Protein AF-A0A7V3A162-F1 (afdb_monomer_lite)

Sequence (182 aa):
MKNHFTKRSLYQTSRFSMLLIGILLVGLLQSFTACDLLGIKSDDSLYGTWKAVGTQWVDGYKITFNSETGKAYIEYLGDYSGSSTDMNFKGEIQDNSSKLTKNEGYIIFKVIQKGNSPYLELEVGNYSAVHWKDFTGDTVKMATAYKVGGNKNNGMPTAAEAAQEYTVANGYYTYYGDYQRQ

Secondary structure (DSSP, 8-state):
--------------SSSSSSSSSSSSSSS-----TTSS---TTSSS-EEEEESS-SS--EEEEEEETTTTEEEEEEE--TT--TT-EEEEEEESS-SSSTTSSSEEEEEEEEEE---TT--PPTT-EEEEEEE---SSEEEEEE---TT-TTTT-BSSHHHHHHHSSTTTT--S--EEEEE-

Structure (mmCIF, N/CA/C/O backbone):
data_AF-A0A7V3A162-F1
#
_entry.id   AF-A0A7V3A162-F1
#
loop_
_atom_site.group_PDB
_atom_site.id
_atom_site.type_symbol
_atom_site.label_atom_id
_atom_site.label_alt_id
_atom_site.label_comp_id
_atom_site.label_asym_id
_atom_site.label_entity_id
_atom_site.label_seq_id
_atom_site.pdbx_PDB_ins_code
_atom_site.Cartn_x
_atom_site.Cartn_y
_atom_site.Cartn_z
_atom_site.occupancy
_atom_site.B_iso_or_equiv
_atom_site.auth_seq_id
_atom_site.auth_comp_id
_atom_site.auth_asym_id
_atom_site.auth_atom_id
_atom_site.pdbx_PDB_model_num
ATOM 1 N N . MET A 1 1 ? -45.050 -91.811 54.828 1.00 40.31 1 MET A N 1
ATOM 2 C CA . MET A 1 1 ? -43.746 -91.751 55.526 1.00 40.31 1 MET A CA 1
ATOM 3 C C . MET A 1 1 ? -42.735 -91.051 54.627 1.00 40.31 1 MET A C 1
ATOM 5 O O . MET A 1 1 ? -42.630 -91.435 53.474 1.00 40.31 1 MET A O 1
ATOM 9 N N . LYS A 1 2 ? -42.016 -90.077 55.204 1.00 42.16 2 LYS A N 1
ATOM 10 C CA . LYS A 1 2 ? -40.844 -89.319 54.710 1.00 42.16 2 LYS A CA 1
ATOM 11 C C . LYS A 1 2 ? -41.041 -88.295 53.573 1.00 42.16 2 LYS A C 1
ATOM 13 O O . LYS A 1 2 ? -41.243 -88.621 52.413 1.00 42.16 2 LYS A O 1
ATOM 18 N N . ASN A 1 3 ? -40.905 -87.037 54.000 1.00 42.19 3 ASN A N 1
ATOM 19 C CA . ASN A 1 3 ? -40.772 -85.790 53.248 1.00 42.19 3 ASN A CA 1
ATOM 20 C C . ASN A 1 3 ? -39.502 -85.757 52.381 1.00 42.19 3 ASN A C 1
ATOM 22 O O . ASN A 1 3 ? -38.480 -86.280 52.817 1.00 42.19 3 ASN A O 1
ATOM 26 N N . HIS A 1 4 ? -39.512 -84.982 51.289 1.00 41.66 4 HIS A N 1
ATOM 27 C CA . HIS A 1 4 ? -38.569 -83.863 51.144 1.00 41.66 4 HIS A CA 1
ATOM 28 C C . HIS A 1 4 ? -38.968 -82.876 50.029 1.00 41.66 4 HIS A C 1
ATOM 30 O O . HIS A 1 4 ? -39.340 -83.255 48.924 1.00 41.66 4 HIS A O 1
ATOM 36 N N . PHE A 1 5 ? -38.871 -81.593 50.389 1.00 44.91 5 PHE A N 1
ATOM 37 C CA . PHE A 1 5 ? -38.875 -80.368 49.576 1.00 44.91 5 PHE A CA 1
ATOM 38 C C . PHE A 1 5 ? -38.005 -80.496 48.298 1.00 44.91 5 PHE A C 1
ATOM 40 O O . PHE A 1 5 ? -37.038 -81.248 48.294 1.00 44.91 5 PHE A O 1
ATOM 47 N N . THR A 1 6 ? -38.190 -79.727 47.212 1.00 44.66 6 THR A N 1
ATOM 48 C CA . THR A 1 6 ? -37.844 -78.288 47.154 1.00 44.66 6 THR A CA 1
ATOM 49 C C . THR A 1 6 ? -38.324 -77.634 45.837 1.00 44.66 6 THR A C 1
ATOM 51 O O . THR A 1 6 ? -38.115 -78.171 44.755 1.00 44.66 6 THR A O 1
ATOM 54 N N . LYS A 1 7 ? -38.929 -76.438 45.945 1.00 48.09 7 LYS A N 1
ATOM 55 C CA . LYS A 1 7 ? -39.170 -75.443 44.873 1.00 48.09 7 LYS A CA 1
ATOM 56 C C . LYS A 1 7 ? -37.857 -74.824 44.368 1.00 48.09 7 LYS A C 1
ATOM 58 O O . LYS A 1 7 ? -37.016 -74.540 45.213 1.00 48.09 7 LYS A O 1
ATOM 63 N N . ARG A 1 8 ? -37.790 -74.442 43.079 1.00 41.00 8 ARG A N 1
ATOM 64 C CA . ARG A 1 8 ? -37.047 -73.308 42.435 1.00 41.00 8 ARG A CA 1
ATOM 65 C C . ARG A 1 8 ? -36.664 -73.740 41.004 1.00 41.00 8 ARG A C 1
ATOM 67 O O . ARG A 1 8 ? -36.361 -74.901 40.806 1.00 41.00 8 ARG A O 1
ATOM 74 N N . SER A 1 9 ? -36.644 -72.927 39.951 1.00 47.47 9 SER A N 1
ATOM 75 C CA . SER A 1 9 ? -36.683 -71.472 39.807 1.00 47.47 9 SER A CA 1
ATOM 76 C C . SER A 1 9 ? -36.995 -71.150 38.335 1.00 47.47 9 SER A C 1
ATOM 78 O O . SER A 1 9 ? -36.192 -71.454 37.458 1.00 47.47 9 SER A O 1
ATOM 80 N N . LEU A 1 10 ? -38.133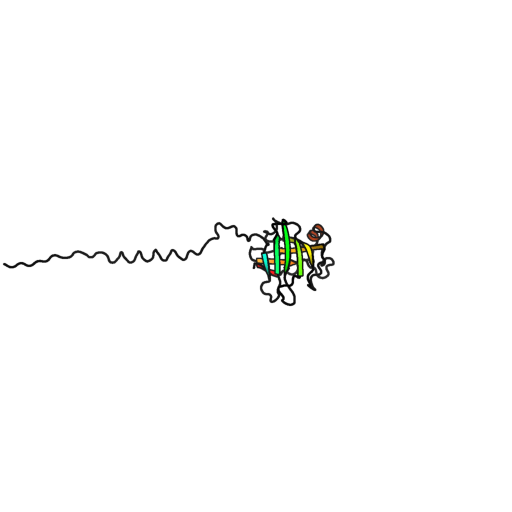 -70.504 38.075 1.00 47.44 10 LEU A N 1
ATOM 81 C CA . LEU A 1 10 ? -38.318 -69.606 36.929 1.00 47.44 10 LEU A CA 1
ATOM 82 C C . LEU A 1 10 ? -37.346 -68.444 37.121 1.00 47.44 10 LEU A C 1
ATOM 84 O O . LEU A 1 10 ? -37.522 -67.761 38.112 1.00 47.44 10 LEU A O 1
ATOM 88 N N . TYR A 1 11 ? -36.363 -68.239 36.243 1.00 45.50 11 TYR A N 1
ATOM 89 C CA . TYR A 1 11 ? -35.754 -66.929 35.937 1.00 45.50 11 TYR A CA 1
ATOM 90 C C . TYR A 1 11 ? -34.809 -67.098 34.740 1.00 45.50 11 TYR A C 1
ATOM 92 O O . TYR A 1 11 ? -33.590 -67.162 34.874 1.00 45.50 11 TYR A O 1
ATOM 100 N N . GLN A 1 12 ? -35.382 -67.169 33.539 1.00 47.28 12 GLN A N 1
ATOM 101 C CA . GLN A 1 12 ? -34.660 -66.846 32.312 1.00 47.28 12 GLN A CA 1
ATOM 102 C C . GLN A 1 12 ? -34.916 -65.364 32.031 1.00 47.28 12 GLN A C 1
ATOM 104 O O . GLN A 1 12 ? -35.695 -64.989 31.164 1.00 47.28 12 GLN A O 1
ATOM 109 N N . THR A 1 13 ? -34.325 -64.506 32.858 1.00 43.25 13 THR A N 1
ATOM 110 C CA . THR A 1 13 ? -34.402 -63.055 32.693 1.00 43.25 13 THR A CA 1
ATOM 111 C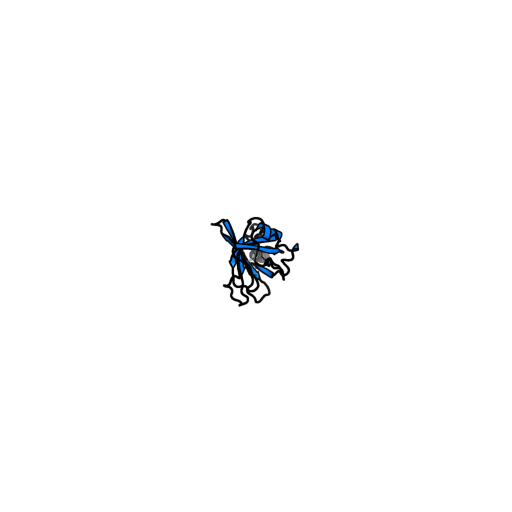 C . THR A 1 13 ? -33.010 -62.479 32.559 1.00 43.25 13 THR A C 1
ATOM 113 O O . THR A 1 13 ? -32.126 -62.756 33.366 1.00 43.25 13 THR A O 1
ATOM 116 N N . SER A 1 14 ? -32.897 -61.558 31.606 1.00 53.44 14 SER A N 1
ATOM 117 C CA . SER A 1 14 ? -32.024 -60.395 31.719 1.00 53.44 14 SER A CA 1
ATOM 118 C C . SER A 1 14 ? -30.521 -60.661 31.594 1.00 53.44 14 SER A C 1
ATOM 120 O O . SER A 1 14 ? -29.747 -60.428 32.520 1.00 53.44 14 SER A O 1
ATOM 122 N N . ARG A 1 15 ? -30.075 -61.033 30.389 1.00 48.81 15 ARG A N 1
ATOM 123 C CA . ARG A 1 15 ? -28.695 -60.748 29.942 1.00 48.81 15 ARG A CA 1
ATOM 124 C C . ARG A 1 15 ? -28.614 -60.060 28.578 1.00 48.81 15 ARG A C 1
ATOM 126 O O . ARG A 1 15 ? -27.577 -60.100 27.936 1.00 48.81 15 ARG A O 1
ATOM 133 N N . PHE A 1 16 ? -29.690 -59.395 28.158 1.00 47.81 16 PHE A N 1
ATOM 134 C CA . PHE A 1 16 ? -29.715 -58.620 26.909 1.00 47.81 16 PHE A CA 1
ATOM 135 C C . PHE A 1 16 ? -30.037 -57.130 27.101 1.00 47.81 16 PHE A C 1
ATOM 137 O O . PHE A 1 16 ? -30.258 -56.419 26.129 1.00 47.81 16 PHE A O 1
ATOM 144 N N . SER A 1 17 ? -30.016 -56.632 28.343 1.00 51.66 17 SER A N 1
ATOM 145 C CA . SER A 1 17 ? -30.361 -55.232 28.657 1.00 51.66 17 SER A CA 1
ATOM 146 C C . SER A 1 17 ? -29.264 -54.455 29.395 1.00 51.66 17 SER A C 1
ATOM 148 O O . SER A 1 17 ? -29.531 -53.380 29.913 1.00 51.66 17 SER A O 1
ATOM 150 N N . MET A 1 18 ? -28.022 -54.954 29.428 1.00 49.12 18 MET A N 1
ATOM 151 C CA . MET A 1 18 ? -26.868 -54.216 29.982 1.00 49.12 18 MET A CA 1
ATOM 152 C C . MET A 1 18 ? -25.709 -54.050 28.986 1.00 49.12 18 MET A C 1
ATOM 154 O O . MET A 1 18 ? -24.581 -53.797 29.390 1.00 49.12 18 MET A O 1
ATOM 158 N N . LEU A 1 19 ? -25.967 -54.167 27.680 1.00 47.88 19 LEU A N 1
ATOM 159 C CA . LEU A 1 19 ? -24.974 -53.837 26.646 1.00 47.88 19 LEU A CA 1
ATOM 160 C C . LEU A 1 19 ? -25.433 -52.716 25.698 1.00 47.88 19 LEU A C 1
ATOM 162 O O . LEU A 1 19 ? -24.808 -52.489 24.670 1.00 47.88 19 LEU A O 1
ATOM 166 N N . LEU A 1 20 ? -26.515 -52.008 26.046 1.00 48.78 20 LEU A N 1
ATOM 167 C CA . LEU A 1 20 ? -27.097 -50.944 25.216 1.00 48.78 20 LEU A CA 1
ATOM 168 C C . LEU A 1 20 ? -27.160 -49.568 25.904 1.00 48.78 20 LEU A C 1
ATOM 170 O O . LEU A 1 20 ? -27.861 -48.681 25.436 1.00 48.78 20 LEU A O 1
ATOM 174 N N . ILE A 1 21 ? -26.434 -49.379 27.013 1.00 52.19 21 ILE A N 1
ATOM 175 C CA . ILE A 1 21 ? -26.300 -48.076 27.704 1.00 52.19 21 ILE A CA 1
ATOM 176 C C . ILE A 1 21 ? -24.834 -47.577 27.703 1.00 52.19 21 ILE A C 1
ATOM 178 O O . ILE A 1 21 ? -24.564 -46.434 28.044 1.00 52.19 21 ILE A O 1
ATOM 182 N N . GLY A 1 22 ? -23.873 -48.383 27.231 1.00 47.81 22 GLY A N 1
ATOM 183 C CA . GLY A 1 22 ? -22.453 -47.997 27.161 1.00 47.81 22 GLY A CA 1
ATOM 184 C C . GLY A 1 22 ? -22.013 -47.283 25.875 1.00 47.81 22 GLY A C 1
ATOM 185 O O . GLY A 1 22 ? -20.934 -46.705 25.852 1.00 47.81 22 GLY A O 1
ATOM 186 N N . ILE A 1 23 ? -22.820 -47.301 24.807 1.00 51.84 23 ILE A N 1
ATOM 187 C CA . ILE A 1 23 ? -22.445 -46.736 23.488 1.00 51.84 23 ILE A CA 1
ATOM 188 C C . ILE A 1 23 ? -23.100 -45.361 23.235 1.00 51.84 23 ILE A C 1
ATOM 190 O O . ILE A 1 23 ? -22.778 -44.679 22.271 1.00 51.84 23 ILE A O 1
ATOM 194 N N . LEU A 1 24 ? -23.952 -44.879 24.144 1.00 47.53 24 LEU A N 1
ATOM 195 C CA . LEU A 1 24 ? -24.570 -43.547 24.043 1.00 47.53 24 LEU A CA 1
ATOM 196 C C . LEU A 1 24 ? -23.759 -42.423 24.715 1.00 47.53 24 LEU A C 1
ATOM 198 O O . LEU A 1 24 ? -24.130 -41.261 24.597 1.00 47.53 24 LEU A O 1
ATOM 202 N N . LEU A 1 25 ? -22.630 -42.737 25.365 1.00 50.19 25 LEU A N 1
ATOM 203 C CA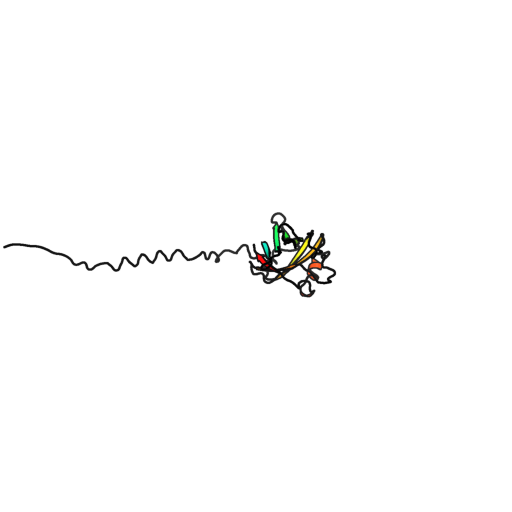 . LEU A 1 25 ? -21.791 -41.759 26.081 1.00 50.19 25 LEU A CA 1
ATOM 204 C C . LEU A 1 25 ? -20.391 -41.538 25.482 1.00 50.19 25 LEU A C 1
ATOM 206 O O . LEU A 1 25 ? -19.598 -40.795 26.048 1.00 50.19 25 LEU A O 1
ATOM 210 N N . VAL A 1 26 ? -20.101 -42.119 24.312 1.00 50.81 26 VAL A N 1
ATOM 211 C CA . VAL A 1 26 ? -18.851 -41.880 23.550 1.00 50.81 26 VAL A CA 1
ATOM 212 C C . VAL A 1 26 ? -19.137 -41.212 22.191 1.00 50.81 26 VAL A C 1
ATOM 214 O O . VAL A 1 26 ? -18.254 -41.054 21.360 1.00 50.81 26 VAL A O 1
ATOM 217 N N . GLY A 1 27 ? -20.376 -40.763 21.960 1.00 47.62 27 GLY A N 1
ATOM 218 C CA . GLY A 1 27 ? -20.748 -39.930 20.805 1.00 47.62 27 GLY A CA 1
ATOM 219 C C . GLY A 1 27 ? -20.753 -38.422 21.089 1.00 47.62 27 GLY A C 1
ATOM 220 O O . GLY A 1 27 ? -20.996 -37.633 20.185 1.00 47.62 27 GLY A O 1
ATOM 221 N N . LEU A 1 28 ? -20.495 -38.012 22.335 1.00 50.97 28 LEU A N 1
ATOM 222 C CA . LEU A 1 28 ? -20.636 -36.626 22.809 1.00 50.97 28 LEU A CA 1
ATOM 223 C C . LEU A 1 28 ? -19.320 -35.829 22.849 1.00 50.97 28 LEU A C 1
ATOM 225 O O . LEU A 1 28 ? -19.296 -34.729 23.389 1.00 50.97 28 LEU A O 1
ATOM 229 N N . LEU A 1 29 ? -18.225 -36.357 22.288 1.00 48.34 29 LEU A N 1
ATOM 230 C CA . LEU A 1 29 ? -16.897 -35.738 22.415 1.00 48.34 29 LEU A CA 1
ATOM 231 C C . LEU A 1 29 ? -16.123 -35.544 21.104 1.00 48.34 29 LEU A C 1
ATOM 233 O O . LEU A 1 29 ? -14.913 -35.352 21.155 1.00 48.34 29 LEU A O 1
ATOM 237 N N . GLN A 1 30 ? -16.787 -35.564 19.941 1.00 53.41 30 GLN A N 1
ATOM 238 C CA . GLN A 1 30 ? -16.150 -35.190 18.663 1.00 53.41 30 GLN A CA 1
ATOM 239 C C . GLN A 1 30 ? -17.027 -34.358 17.714 1.00 53.41 30 GLN A C 1
ATOM 241 O O . GLN A 1 30 ? -16.775 -34.313 16.513 1.00 53.41 30 GLN A O 1
ATOM 246 N N . SER A 1 31 ? -17.997 -33.602 18.226 1.00 47.84 31 SER A N 1
ATOM 247 C CA . SER A 1 31 ? -18.385 -32.370 17.532 1.00 47.84 31 SER A CA 1
ATOM 248 C C . SER A 1 31 ? -17.374 -31.301 17.922 1.00 47.84 31 SER A C 1
ATOM 250 O O . SER A 1 31 ? -17.555 -30.568 18.895 1.00 47.84 31 SER A O 1
ATOM 252 N N . PHE A 1 32 ? -16.263 -31.291 17.184 1.00 50.03 32 PHE A N 1
ATOM 253 C CA . PHE A 1 32 ? -15.359 -30.157 17.106 1.00 50.03 32 PHE A CA 1
ATOM 254 C C . PHE A 1 32 ? -16.185 -28.880 16.990 1.00 50.03 32 PHE A C 1
ATOM 256 O O . PHE A 1 32 ? -17.192 -28.827 16.285 1.00 50.03 32 PHE A O 1
ATOM 263 N N . THR A 1 33 ? -15.757 -27.882 17.744 1.00 51.28 33 THR A N 1
ATOM 264 C CA . THR A 1 33 ? -16.239 -26.511 17.765 1.00 51.28 33 THR A CA 1
ATOM 265 C C . THR A 1 33 ? -16.474 -25.969 16.354 1.00 51.28 33 THR A C 1
ATOM 267 O O . THR A 1 33 ? -15.606 -25.320 15.782 1.00 51.28 33 THR A O 1
ATOM 270 N N . ALA A 1 34 ? -17.681 -26.147 15.821 1.00 43.91 34 ALA A N 1
ATOM 271 C CA . ALA A 1 34 ? -18.249 -25.237 14.837 1.00 43.91 34 ALA A CA 1
ATOM 272 C C . ALA A 1 34 ? -18.679 -23.957 15.575 1.00 43.91 34 ALA A C 1
ATOM 274 O O . ALA A 1 34 ? -19.844 -23.573 15.594 1.00 43.91 34 ALA A O 1
ATOM 275 N N . CYS A 1 35 ? -17.710 -23.295 16.210 1.00 39.66 35 CYS A N 1
ATOM 276 C CA . CYS A 1 35 ? -17.800 -21.890 16.591 1.00 39.66 35 CYS A CA 1
ATOM 277 C C . CYS A 1 35 ? -17.517 -21.028 15.349 1.00 39.66 35 CYS A C 1
ATOM 279 O O . CYS A 1 35 ? -16.737 -20.095 15.412 1.00 39.66 35 CYS A O 1
ATOM 281 N N . ASP A 1 36 ? -18.147 -21.357 14.222 1.00 44.38 36 ASP A N 1
ATOM 282 C CA . ASP A 1 36 ? -18.134 -20.540 13.001 1.00 44.38 36 ASP A CA 1
ATOM 283 C C . ASP A 1 36 ? -19.539 -20.020 12.665 1.00 44.38 36 ASP A C 1
ATOM 285 O O . ASP A 1 36 ? -19.751 -19.406 11.626 1.00 44.38 36 ASP A O 1
ATOM 289 N N . LEU A 1 37 ? -20.530 -20.246 13.539 1.00 46.91 37 LEU A N 1
ATOM 290 C CA . LEU A 1 37 ? -21.927 -19.969 13.197 1.00 46.91 37 LEU A CA 1
ATOM 291 C C . LEU A 1 37 ? -22.488 -18.645 13.738 1.00 46.91 37 LEU A C 1
ATOM 293 O O . LEU A 1 37 ? -23.582 -18.274 13.335 1.00 46.91 37 LEU A O 1
ATOM 297 N N . LEU A 1 38 ? -21.779 -17.898 14.597 1.00 44.50 38 LEU A N 1
ATOM 298 C CA . LEU A 1 38 ? -22.239 -16.572 15.070 1.00 44.50 38 LEU A CA 1
ATOM 299 C C . LEU A 1 38 ? -21.117 -15.545 15.326 1.00 44.50 38 LEU A C 1
ATOM 301 O O . LEU A 1 38 ? -21.371 -14.486 15.898 1.00 44.50 38 LEU A O 1
ATOM 305 N N . GLY A 1 39 ? -19.882 -15.821 14.910 1.00 36.16 39 GLY A N 1
ATOM 306 C CA . GLY A 1 39 ? -18.777 -14.875 15.038 1.00 36.16 39 GLY A CA 1
ATOM 307 C C . GLY A 1 39 ? -18.514 -14.208 13.702 1.00 36.16 39 GLY A C 1
ATOM 308 O O . GLY A 1 39 ? -17.967 -14.842 12.810 1.00 36.16 39 GLY A O 1
ATOM 309 N N . ILE A 1 40 ? -18.856 -12.929 13.557 1.00 39.97 40 ILE A N 1
ATOM 310 C CA . ILE A 1 40 ? -18.136 -12.078 12.608 1.00 39.97 40 ILE A CA 1
ATOM 311 C C . ILE A 1 40 ? -16.669 -12.192 13.038 1.00 39.97 40 ILE A C 1
ATOM 313 O O . ILE A 1 40 ? -16.307 -11.670 14.096 1.00 39.97 40 ILE A O 1
ATOM 317 N N . LYS A 1 41 ? -15.852 -12.960 12.301 1.00 44.12 41 LYS A N 1
ATOM 318 C CA . LYS A 1 41 ? -14.398 -12.923 12.469 1.00 44.12 41 LYS A CA 1
ATOM 319 C C . LYS A 1 41 ? -14.014 -11.448 12.443 1.00 44.12 41 LYS A C 1
ATOM 321 O O . LYS A 1 41 ? -14.473 -10.704 11.579 1.00 44.12 41 LYS A O 1
ATOM 326 N N . SER A 1 42 ? -13.136 -11.008 13.328 1.00 47.12 42 SER A N 1
ATOM 327 C CA . SER A 1 42 ? -12.535 -9.676 13.227 1.00 47.12 42 SER A CA 1
ATOM 328 C C . SER A 1 42 ? -11.607 -9.517 11.993 1.00 47.12 42 SER A C 1
ATOM 330 O O . SER A 1 42 ? -10.747 -8.642 12.005 1.00 47.12 42 SER A O 1
ATOM 332 N N . ASP A 1 43 ? -11.786 -10.324 10.930 1.00 56.56 43 ASP A N 1
ATOM 333 C CA . ASP A 1 43 ? -10.848 -10.575 9.818 1.00 56.56 43 ASP A CA 1
ATOM 334 C C . ASP A 1 43 ? -11.337 -10.087 8.436 1.00 56.56 43 ASP A C 1
ATOM 336 O O . ASP A 1 43 ? -10.656 -10.298 7.433 1.00 56.56 43 ASP A O 1
ATOM 340 N N . ASP A 1 44 ? -12.469 -9.386 8.338 1.00 73.31 44 ASP A N 1
ATOM 341 C CA . ASP A 1 44 ? -13.030 -8.953 7.040 1.00 73.31 44 ASP A CA 1
ATOM 342 C C . ASP A 1 44 ? -12.275 -7.782 6.380 1.00 73.31 44 ASP A C 1
ATOM 344 O O . ASP A 1 44 ? -12.735 -7.227 5.386 1.00 73.31 44 ASP A O 1
ATOM 348 N N . SER A 1 45 ? -11.119 -7.369 6.908 1.00 86.81 45 SER A N 1
ATOM 349 C CA . SER A 1 45 ? -10.367 -6.212 6.406 1.00 86.81 45 SER A CA 1
ATOM 350 C C . SER A 1 45 ? -8.891 -6.514 6.167 1.00 86.81 45 SER A C 1
ATOM 352 O O . SER A 1 45 ? -8.302 -7.379 6.812 1.00 86.81 45 SER A O 1
ATOM 354 N N . LEU A 1 46 ? -8.255 -5.737 5.290 1.00 91.62 46 LEU A N 1
ATOM 355 C CA . LEU A 1 46 ? -6.812 -5.821 5.036 1.00 91.62 46 LEU A CA 1
ATOM 356 C C . LEU A 1 46 ? -5.916 -5.401 6.213 1.00 91.62 46 LEU A C 1
ATOM 358 O O . LEU A 1 46 ? -4.700 -5.559 6.110 1.00 91.62 46 LEU A O 1
ATOM 362 N N . TYR A 1 47 ? -6.459 -4.881 7.322 1.00 91.88 47 TYR A N 1
ATOM 363 C CA . TYR A 1 47 ? -5.654 -4.593 8.513 1.00 91.88 47 TYR A CA 1
ATOM 364 C C . TYR A 1 47 ? -5.013 -5.874 9.035 1.00 91.88 47 TYR A C 1
ATOM 366 O O . TYR A 1 47 ? -5.706 -6.857 9.266 1.00 91.88 47 TYR A O 1
ATOM 374 N N . GLY A 1 48 ? -3.698 -5.871 9.225 1.00 91.75 48 GLY A N 1
ATOM 375 C CA . GLY A 1 48 ? -2.934 -7.048 9.612 1.00 91.75 48 GLY A CA 1
ATOM 376 C C . GLY A 1 48 ? -1.495 -6.998 9.117 1.00 91.75 48 GLY A C 1
ATOM 377 O O . GLY A 1 48 ? -1.059 -6.032 8.486 1.00 91.75 48 GLY A O 1
ATOM 378 N N . THR A 1 49 ? -0.753 -8.058 9.424 1.00 93.38 49 THR A N 1
ATOM 379 C CA . THR A 1 49 ? 0.578 -8.292 8.861 1.00 93.38 49 THR A CA 1
ATOM 380 C C . THR A 1 49 ? 0.477 -9.392 7.816 1.00 93.38 49 THR A C 1
ATOM 382 O O . THR A 1 49 ? -0.077 -10.454 8.073 1.00 93.38 49 THR A O 1
ATOM 385 N N . TRP A 1 50 ? 1.033 -9.126 6.646 1.00 93.94 50 TRP A N 1
ATOM 386 C CA . TRP A 1 50 ? 0.980 -9.950 5.452 1.00 93.94 50 TRP A CA 1
ATOM 387 C C . TRP A 1 50 ? 2.403 -10.316 5.073 1.00 93.94 50 TRP A C 1
ATOM 389 O O . TRP A 1 50 ? 3.209 -9.417 4.849 1.00 93.94 50 TRP A O 1
ATOM 399 N N . LYS A 1 51 ? 2.733 -11.605 5.004 1.00 92.38 51 LYS A N 1
ATOM 400 C CA . LYS A 1 51 ? 4.062 -12.059 4.572 1.00 92.38 51 LYS A CA 1
ATOM 401 C C . LYS A 1 51 ? 3.969 -12.829 3.272 1.00 92.38 51 LYS A C 1
ATOM 403 O O . LYS A 1 51 ? 3.019 -13.585 3.074 1.00 92.38 51 LYS A O 1
ATOM 408 N N . ALA A 1 52 ? 4.950 -12.615 2.406 1.00 91.81 52 ALA A N 1
ATOM 409 C CA . ALA A 1 52 ? 5.038 -13.295 1.133 1.00 91.81 52 ALA A CA 1
ATOM 410 C C . ALA A 1 52 ? 5.200 -14.809 1.343 1.00 91.81 52 ALA A C 1
ATOM 412 O O . ALA A 1 52 ? 5.925 -15.263 2.231 1.00 91.81 52 ALA A O 1
ATOM 413 N N . VAL A 1 53 ? 4.508 -15.594 0.523 1.00 90.88 53 VAL A N 1
ATOM 414 C CA . VAL A 1 53 ? 4.527 -17.060 0.559 1.00 90.88 53 VAL A CA 1
ATOM 415 C C . VAL A 1 53 ? 5.432 -17.589 -0.549 1.00 90.88 53 VAL A C 1
ATOM 417 O O . VAL A 1 53 ? 5.483 -17.035 -1.643 1.00 90.88 53 VAL A O 1
ATOM 420 N N . GLY A 1 54 ? 6.147 -18.685 -0.281 1.00 84.25 54 GLY A N 1
ATOM 421 C CA . GLY A 1 54 ? 6.951 -19.369 -1.302 1.00 84.25 54 GLY A CA 1
ATOM 422 C C . GLY A 1 54 ? 8.228 -18.628 -1.707 1.00 84.25 54 GLY A C 1
ATOM 423 O O . GLY A 1 54 ? 8.842 -18.973 -2.714 1.00 84.25 54 GLY A O 1
ATOM 424 N N . THR A 1 55 ? 8.643 -17.633 -0.923 1.00 77.75 55 THR A N 1
ATOM 425 C CA . THR A 1 55 ? 9.882 -16.881 -1.119 1.00 77.75 55 THR A CA 1
ATOM 426 C C . THR A 1 55 ? 10.809 -17.029 0.086 1.00 77.75 55 THR A C 1
ATOM 428 O O . THR A 1 55 ? 10.361 -17.187 1.218 1.00 77.75 55 THR A O 1
ATOM 431 N N . GLN A 1 56 ? 12.117 -16.987 -0.169 1.00 70.12 56 GLN A N 1
ATOM 432 C CA . GLN A 1 56 ? 13.159 -16.936 0.865 1.00 70.12 56 GLN A CA 1
ATOM 433 C C . GLN A 1 56 ? 13.429 -15.507 1.365 1.00 70.12 56 GLN A C 1
ATOM 435 O O . GLN A 1 56 ? 14.171 -15.319 2.325 1.00 70.12 56 GLN A O 1
ATOM 440 N N . TRP A 1 57 ? 12.856 -14.501 0.700 1.00 72.56 57 TRP A N 1
ATOM 441 C CA . TRP A 1 57 ? 13.018 -13.093 1.046 1.00 72.56 57 TRP A CA 1
ATOM 442 C C . TRP A 1 57 ? 12.036 -12.689 2.142 1.00 72.56 57 TRP A C 1
ATOM 444 O O . TRP A 1 57 ? 10.888 -13.134 2.157 1.00 72.56 57 TRP A O 1
ATOM 454 N N . VAL A 1 58 ? 12.472 -11.798 3.033 1.00 76.19 58 VAL A N 1
ATOM 455 C CA . VAL A 1 58 ? 11.545 -11.105 3.925 1.00 76.19 58 VAL A CA 1
ATOM 456 C C . VAL A 1 58 ? 10.841 -10.054 3.075 1.00 76.19 58 VAL A C 1
ATOM 458 O O . VAL A 1 58 ? 11.430 -9.034 2.752 1.00 76.19 58 VAL A O 1
ATOM 461 N N . ASP A 1 59 ? 9.619 -10.349 2.653 1.00 85.81 59 ASP A N 1
ATOM 462 C CA . ASP A 1 59 ? 8.743 -9.465 1.884 1.00 85.81 59 ASP A CA 1
ATOM 463 C C . ASP A 1 59 ? 7.363 -9.508 2.548 1.00 85.81 59 ASP A C 1
ATOM 465 O O . ASP A 1 59 ? 6.858 -10.578 2.911 1.00 85.81 59 ASP A O 1
ATOM 469 N N . GLY A 1 60 ? 6.766 -8.346 2.777 1.00 91.62 60 GLY A N 1
ATOM 470 C CA . GLY A 1 60 ? 5.465 -8.259 3.403 1.00 91.62 60 GLY A CA 1
ATOM 471 C C . GLY A 1 60 ? 4.894 -6.858 3.448 1.00 91.62 60 GLY A C 1
ATOM 472 O O . GLY A 1 60 ? 5.567 -5.872 3.182 1.00 91.62 60 GLY A O 1
ATOM 473 N N . TYR A 1 61 ? 3.644 -6.765 3.878 1.00 93.44 61 TYR A N 1
ATOM 474 C CA . TYR A 1 61 ? 3.012 -5.498 4.216 1.00 93.44 61 TYR A CA 1
ATOM 475 C C . TYR A 1 61 ? 2.466 -5.559 5.632 1.00 93.44 61 TYR A C 1
ATOM 477 O O . TYR A 1 61 ? 1.958 -6.586 6.077 1.00 93.44 61 TYR A O 1
ATOM 485 N N . LYS A 1 62 ? 2.510 -4.440 6.341 1.00 93.88 62 LYS A N 1
ATOM 486 C CA . LYS A 1 62 ? 1.806 -4.271 7.607 1.00 93.88 62 LYS A CA 1
ATOM 487 C C . LYS A 1 62 ? 0.853 -3.100 7.483 1.00 93.88 62 LYS A C 1
ATOM 489 O O . LYS A 1 62 ? 1.283 -1.972 7.269 1.00 93.88 62 LYS A O 1
ATOM 494 N N . ILE A 1 63 ? -0.438 -3.379 7.612 1.00 94.25 63 ILE A N 1
ATOM 495 C CA . ILE A 1 63 ? -1.509 -2.391 7.509 1.00 94.25 63 ILE A CA 1
ATOM 496 C C . ILE A 1 63 ? -2.158 -2.266 8.883 1.00 94.25 63 ILE A C 1
ATOM 498 O O . ILE A 1 63 ? -2.632 -3.249 9.447 1.00 94.25 63 ILE A O 1
ATOM 502 N N . THR A 1 64 ? -2.150 -1.067 9.454 1.00 92.12 64 THR A N 1
ATOM 503 C CA . THR A 1 64 ? -2.582 -0.832 10.842 1.00 92.12 64 THR A CA 1
ATOM 504 C C . THR A 1 64 ? -3.533 0.342 10.936 1.00 92.12 64 THR A C 1
ATOM 506 O O . THR A 1 64 ? -3.455 1.273 10.139 1.00 92.12 64 THR A O 1
ATOM 509 N N . PHE A 1 65 ? -4.407 0.304 11.938 1.00 90.06 65 PHE A N 1
ATOM 510 C CA . PHE A 1 65 ? -5.273 1.410 12.315 1.00 90.06 65 PHE A CA 1
ATOM 511 C C . PHE A 1 65 ? -4.924 1.858 13.733 1.00 90.06 65 PHE A C 1
ATOM 513 O O . PHE A 1 65 ? -4.867 1.039 14.649 1.00 90.06 65 PHE A O 1
ATOM 520 N N . ASN A 1 66 ? -4.681 3.152 13.912 1.00 88.06 66 ASN A N 1
ATOM 521 C CA . ASN A 1 66 ? -4.514 3.769 15.217 1.00 88.06 66 ASN A CA 1
ATOM 522 C C . ASN A 1 66 ? -5.855 4.382 15.639 1.00 88.06 66 ASN A C 1
ATOM 524 O O . ASN A 1 66 ? -6.283 5.396 15.090 1.00 88.06 66 ASN A O 1
ATOM 528 N N . SER A 1 67 ? -6.505 3.773 16.631 1.00 85.75 67 SER A N 1
ATOM 529 C CA . SER A 1 67 ? -7.806 4.216 17.142 1.00 85.75 67 SER A CA 1
ATOM 530 C C . SER A 1 67 ? -7.762 5.544 17.898 1.00 85.75 67 SER A C 1
ATOM 532 O O . SER A 1 67 ? -8.789 6.204 18.000 1.00 85.75 67 SER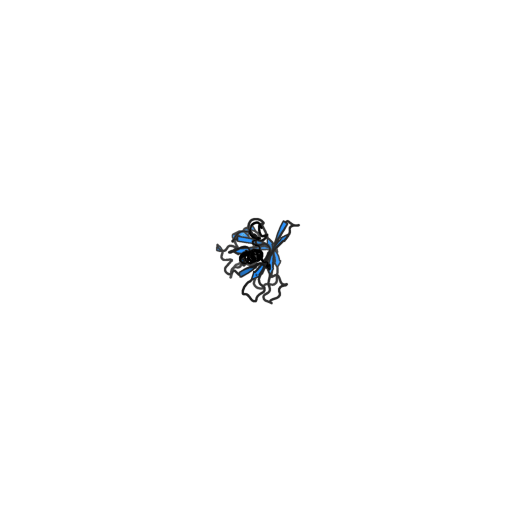 A O 1
ATOM 534 N N . GLU A 1 68 ? -6.604 5.947 18.420 1.00 87.00 68 GLU A N 1
ATOM 535 C CA . GLU A 1 68 ? -6.447 7.215 19.142 1.00 87.00 68 GLU A CA 1
ATOM 536 C C . GLU A 1 68 ? -6.421 8.403 18.178 1.00 87.00 68 GLU A C 1
ATOM 538 O O . GLU A 1 68 ? -6.977 9.459 18.467 1.00 87.00 68 GLU A O 1
ATOM 543 N N . THR A 1 69 ? -5.788 8.229 17.014 1.00 86.44 69 THR A N 1
ATOM 544 C CA . THR A 1 69 ? -5.669 9.284 15.995 1.00 86.44 69 THR A CA 1
ATOM 545 C C . THR A 1 69 ? -6.684 9.150 14.864 1.00 86.44 69 THR A C 1
ATOM 547 O O . THR A 1 69 ? -6.827 10.073 14.064 1.00 86.44 69 THR A O 1
ATOM 550 N N . GLY A 1 70 ? -7.372 8.009 14.769 1.00 86.44 70 GLY A N 1
ATOM 551 C CA . GLY A 1 70 ? -8.273 7.681 13.664 1.00 86.44 70 GLY A CA 1
ATOM 552 C C . GLY A 1 70 ? -7.553 7.492 12.325 1.00 86.44 70 GLY A C 1
ATOM 553 O O . GLY A 1 70 ? -8.187 7.585 11.275 1.00 86.44 70 GLY A O 1
ATOM 554 N N . LYS A 1 71 ? -6.233 7.268 12.339 1.00 89.75 71 LYS A N 1
ATOM 555 C CA . LYS A 1 71 ? -5.400 7.167 11.134 1.00 89.75 71 LYS A CA 1
ATOM 556 C C . LYS A 1 71 ? -4.997 5.732 10.842 1.00 89.75 71 LYS A C 1
ATOM 558 O O . LYS A 1 71 ? -4.722 4.954 11.754 1.00 89.75 71 LYS A O 1
ATOM 563 N N . ALA A 1 72 ? -4.887 5.413 9.557 1.00 92.94 72 ALA A N 1
ATOM 564 C CA . ALA A 1 72 ? -4.376 4.137 9.086 1.00 92.94 72 ALA A CA 1
ATOM 565 C C . ALA A 1 72 ? -2.992 4.290 8.444 1.00 92.94 72 ALA A C 1
ATOM 567 O O . ALA A 1 72 ? -2.669 5.323 7.854 1.00 92.94 72 ALA A O 1
ATOM 568 N N . TYR A 1 73 ? -2.178 3.244 8.545 1.00 94.38 73 TYR A N 1
ATOM 569 C CA . TYR A 1 73 ? -0.804 3.222 8.055 1.00 94.38 73 TYR A CA 1
ATOM 570 C C . TYR A 1 73 ? -0.521 1.938 7.291 1.00 94.38 73 TYR A C 1
ATOM 572 O O . TYR A 1 73 ? -1.066 0.886 7.625 1.00 94.38 73 TYR A O 1
ATOM 580 N N . ILE A 1 74 ? 0.371 2.034 6.311 1.00 94.75 74 ILE A N 1
ATOM 581 C CA . ILE A 1 74 ? 0.933 0.902 5.581 1.00 94.75 74 ILE A CA 1
ATOM 582 C C . ILE A 1 74 ? 2.455 0.943 5.665 1.00 94.75 74 ILE A C 1
ATOM 584 O O . ILE A 1 74 ? 3.073 1.989 5.483 1.00 94.75 74 ILE A O 1
ATOM 588 N N . GLU A 1 75 ? 3.060 -0.198 5.940 1.00 93.88 75 GLU A N 1
ATOM 589 C CA . GLU A 1 75 ? 4.505 -0.397 5.938 1.00 93.88 75 GLU A CA 1
ATOM 590 C C . GLU A 1 75 ? 4.822 -1.517 4.954 1.00 93.88 75 GLU A C 1
ATOM 592 O O . GLU A 1 75 ? 4.153 -2.552 4.982 1.00 93.88 75 GLU A O 1
ATOM 597 N N . TYR A 1 76 ? 5.820 -1.322 4.092 1.00 91.81 76 TYR A N 1
ATOM 598 C CA . TYR A 1 76 ? 6.377 -2.414 3.296 1.00 91.81 76 TYR A CA 1
ATOM 599 C C . TYR A 1 76 ? 7.562 -3.004 4.049 1.00 91.81 76 TYR A C 1
ATOM 601 O O . TYR A 1 76 ? 8.559 -2.323 4.307 1.00 91.81 76 TYR A O 1
ATOM 609 N N . LEU A 1 77 ? 7.397 -4.253 4.458 1.00 87.25 77 LEU A N 1
ATOM 610 C CA . LEU A 1 77 ? 8.337 -5.021 5.252 1.00 87.25 77 LEU A CA 1
ATOM 611 C C . LEU A 1 77 ? 9.323 -5.707 4.317 1.00 87.25 77 LEU A C 1
ATOM 613 O O . LEU A 1 77 ? 8.907 -6.340 3.348 1.00 87.25 77 LEU A O 1
ATOM 617 N N . GLY A 1 78 ? 10.611 -5.625 4.635 1.00 74.75 78 GLY A N 1
ATOM 618 C CA . GLY A 1 78 ? 11.610 -6.425 3.953 1.00 74.75 78 GLY A CA 1
ATOM 619 C C . GLY A 1 78 ? 12.926 -5.726 3.701 1.00 74.75 78 GLY A C 1
ATOM 620 O O . GLY A 1 78 ? 12.974 -4.520 3.481 1.00 74.75 78 GLY A O 1
ATOM 621 N N . ASP A 1 79 ? 13.975 -6.531 3.620 1.00 61.06 79 ASP A N 1
ATOM 622 C CA . ASP A 1 79 ? 15.253 -6.166 3.028 1.00 61.06 79 ASP A CA 1
ATOM 623 C C . ASP A 1 79 ? 15.683 -7.288 2.076 1.00 61.06 79 ASP A C 1
ATOM 625 O O . ASP A 1 79 ? 15.489 -8.477 2.345 1.00 61.06 79 ASP A O 1
ATOM 629 N N . TYR A 1 80 ? 16.333 -6.900 0.984 1.00 51.56 80 TYR A N 1
ATOM 630 C CA . TYR A 1 80 ? 17.143 -7.791 0.164 1.00 51.56 80 TYR A CA 1
ATOM 631 C C . TYR A 1 80 ? 18.235 -8.509 0.990 1.00 51.56 80 TYR A C 1
ATOM 633 O O . TYR A 1 80 ? 18.679 -9.587 0.607 1.00 51.56 80 TYR A O 1
ATOM 641 N N . SER A 1 81 ? 18.648 -7.966 2.144 1.00 53.00 81 SER A N 1
ATOM 642 C CA . SER A 1 81 ? 19.602 -8.600 3.072 1.00 53.00 81 SER A CA 1
ATOM 643 C C . SER A 1 81 ? 19.016 -9.701 3.976 1.00 53.00 81 SER A C 1
ATOM 645 O O . SER A 1 81 ? 19.775 -10.389 4.659 1.00 53.00 81 SER A O 1
ATOM 647 N N . GLY A 1 82 ? 17.689 -9.901 3.993 1.00 49.38 82 GLY A N 1
ATOM 648 C CA . GLY A 1 82 ? 17.033 -10.924 4.823 1.00 49.38 82 GLY A CA 1
ATOM 649 C C . GLY A 1 82 ? 16.789 -10.531 6.288 1.00 49.38 82 GLY A C 1
ATOM 650 O O . GLY A 1 82 ? 16.370 -11.371 7.084 1.00 49.38 82 GLY A O 1
ATOM 651 N N . SER A 1 83 ? 17.016 -9.269 6.659 1.00 56.25 83 SER A N 1
ATOM 652 C CA . SER A 1 83 ? 16.674 -8.727 7.979 1.00 56.25 83 SER A CA 1
ATOM 653 C C . SER A 1 83 ? 15.184 -8.371 8.076 1.00 56.25 83 SER A C 1
ATOM 655 O O . SER A 1 83 ? 14.630 -7.685 7.219 1.00 56.25 83 SER A O 1
ATOM 657 N N . SER A 1 84 ? 14.512 -8.826 9.140 1.00 52.78 84 SER A N 1
ATOM 658 C CA . SER A 1 84 ? 13.084 -8.566 9.387 1.00 52.78 84 SER A CA 1
ATOM 659 C C . SER A 1 84 ? 12.790 -7.265 10.130 1.00 52.78 84 SER A C 1
ATOM 661 O O . SER A 1 84 ? 11.628 -6.985 10.423 1.00 52.78 84 SER A O 1
ATOM 663 N N . THR A 1 85 ? 13.822 -6.503 10.499 1.00 54.06 85 THR A N 1
ATOM 664 C CA . THR A 1 85 ? 13.669 -5.213 11.190 1.00 54.06 85 THR A CA 1
ATOM 665 C C . THR A 1 85 ? 13.636 -4.030 10.234 1.00 54.06 85 THR A C 1
ATOM 667 O O . THR A 1 85 ? 13.297 -2.924 10.651 1.00 54.06 85 THR A O 1
ATOM 670 N N . ASP A 1 86 ? 13.961 -4.259 8.965 1.00 64.06 86 ASP A N 1
ATOM 671 C CA . ASP A 1 86 ? 14.098 -3.205 7.976 1.00 64.06 86 ASP A CA 1
ATOM 672 C C . ASP A 1 86 ? 12.804 -3.035 7.177 1.00 64.06 86 ASP A C 1
ATOM 674 O O . ASP A 1 86 ? 12.177 -3.978 6.683 1.00 64.06 86 ASP A O 1
ATOM 678 N N . MET A 1 87 ? 12.368 -1.783 7.117 1.00 75.50 87 MET A N 1
ATOM 679 C CA . MET A 1 87 ? 11.167 -1.346 6.428 1.00 75.50 87 MET A CA 1
ATOM 680 C C . MET A 1 87 ? 11.589 -0.544 5.203 1.00 75.50 87 MET A C 1
ATOM 682 O O . MET A 1 87 ? 12.400 0.376 5.298 1.00 75.50 87 MET A O 1
ATOM 686 N N . ASN A 1 88 ? 10.992 -0.850 4.059 1.00 84.12 88 ASN A N 1
ATOM 687 C CA . ASN A 1 88 ? 11.292 -0.195 2.790 1.00 84.12 88 ASN A CA 1
ATOM 688 C C . ASN A 1 88 ? 10.536 1.127 2.604 1.00 84.12 88 ASN A C 1
ATOM 690 O O . ASN A 1 88 ? 11.028 2.021 1.918 1.00 84.12 88 ASN A O 1
ATOM 694 N N . PHE A 1 89 ? 9.368 1.278 3.232 1.00 91.50 89 PHE A N 1
ATOM 695 C CA . PHE A 1 89 ? 8.695 2.564 3.424 1.00 91.50 89 PHE A CA 1
ATOM 696 C C . PHE A 1 89 ? 7.608 2.469 4.497 1.00 91.50 89 PHE A C 1
ATOM 698 O O . PHE A 1 89 ? 7.057 1.393 4.736 1.00 91.50 89 PHE A O 1
ATOM 705 N N . LYS A 1 90 ? 7.235 3.626 5.054 1.00 94.44 90 LYS A N 1
ATOM 706 C CA . LYS A 1 90 ? 5.992 3.835 5.806 1.00 94.44 90 LYS A CA 1
ATOM 707 C C . LYS A 1 90 ? 5.136 4.890 5.131 1.00 94.44 90 LYS A C 1
ATOM 709 O O . LYS A 1 90 ? 5.626 5.968 4.784 1.00 94.44 90 LYS A O 1
ATOM 714 N N . GLY A 1 91 ? 3.849 4.601 5.018 1.00 95.94 91 GLY A N 1
ATOM 715 C CA . GLY A 1 91 ? 2.833 5.489 4.487 1.00 95.94 91 GLY A CA 1
ATOM 716 C C . GLY A 1 91 ? 1.684 5.728 5.460 1.00 95.94 91 GLY A C 1
ATOM 717 O O . GLY A 1 91 ? 1.255 4.812 6.155 1.00 95.94 91 GLY A O 1
ATOM 718 N N . GLU A 1 92 ? 1.155 6.949 5.483 1.00 96.31 92 GLU A N 1
ATOM 719 C CA . GLU A 1 92 ? -0.154 7.263 6.066 1.00 96.31 92 GLU A CA 1
ATOM 720 C C . GLU A 1 92 ? -1.225 7.094 4.982 1.00 96.31 92 GLU A C 1
ATOM 722 O O . GLU A 1 92 ? -1.190 7.798 3.969 1.00 96.31 92 GLU A O 1
ATOM 727 N N . ILE A 1 93 ? -2.164 6.166 5.173 1.00 94.94 93 ILE A N 1
ATOM 728 C CA . ILE A 1 93 ? -3.221 5.855 4.202 1.00 94.94 93 ILE A CA 1
ATOM 729 C C . ILE A 1 93 ? -4.184 7.040 4.107 1.00 94.94 93 ILE A C 1
ATOM 731 O O . ILE A 1 93 ? -4.670 7.556 5.112 1.00 94.94 93 ILE A O 1
ATOM 735 N N . GLN A 1 94 ? -4.445 7.473 2.880 1.00 89.94 94 GLN A N 1
ATOM 736 C CA . GLN A 1 94 ? -5.280 8.619 2.561 1.00 89.94 94 GLN A CA 1
ATOM 737 C C . GLN A 1 94 ? -6.612 8.070 2.065 1.00 89.94 94 GLN A C 1
ATOM 739 O O . GLN A 1 94 ? -6.653 7.493 0.982 1.00 89.94 94 GLN A O 1
ATOM 744 N N . ASP A 1 95 ? -7.657 8.242 2.882 1.00 70.12 95 ASP A N 1
ATOM 745 C CA . ASP A 1 95 ? -8.998 7.650 2.735 1.00 70.12 95 ASP A CA 1
ATOM 746 C C . ASP A 1 95 ? -9.050 6.151 3.108 1.00 70.12 95 ASP A C 1
ATOM 748 O O . ASP A 1 95 ? -8.673 5.313 2.291 1.00 70.12 95 ASP A O 1
ATOM 752 N N . ASN A 1 96 ? -9.520 5.777 4.319 1.00 59.31 96 ASN A N 1
ATOM 753 C CA . ASN A 1 96 ? -10.164 4.461 4.490 1.00 59.31 96 ASN A CA 1
ATOM 754 C C . ASN A 1 96 ? -10.870 4.148 5.819 1.00 59.31 96 ASN A C 1
ATOM 756 O O . ASN A 1 96 ? -10.301 4.249 6.903 1.00 59.31 96 ASN A O 1
ATOM 760 N N . SER A 1 97 ? -12.049 3.537 5.672 1.00 46.59 97 SER A N 1
ATOM 761 C CA . SER A 1 97 ? -12.539 2.492 6.587 1.00 46.59 97 SER A CA 1
ATOM 762 C C . SER A 1 97 ? -13.482 1.484 5.906 1.00 46.59 97 SER A C 1
ATOM 764 O O . SER A 1 97 ? -13.602 0.363 6.387 1.00 46.59 97 SER A O 1
ATOM 766 N N . SER A 1 98 ? -14.085 1.812 4.753 1.00 50.03 98 SER A N 1
ATOM 767 C CA . SER A 1 98 ? -15.072 0.951 4.071 1.00 50.03 98 SER A CA 1
ATOM 768 C C . SER A 1 98 ? -14.599 0.262 2.780 1.00 50.03 98 SER A C 1
ATOM 770 O O . SER A 1 98 ? -15.357 -0.523 2.214 1.00 50.03 98 SER A O 1
ATOM 772 N N . LYS A 1 99 ? -13.377 0.524 2.279 1.00 62.41 99 LYS A N 1
ATOM 773 C CA . LYS A 1 99 ? -12.890 -0.073 1.014 1.00 62.41 99 LYS A CA 1
ATOM 774 C C . LYS A 1 99 ? -11.927 -1.248 1.209 1.00 62.41 99 LYS A C 1
ATOM 776 O O . LYS A 1 99 ? -11.795 -2.043 0.289 1.00 62.41 99 LYS A O 1
ATOM 781 N N . LEU A 1 100 ? -11.311 -1.397 2.385 1.00 77.38 100 LEU A N 1
ATOM 782 C CA . LEU A 1 100 ? -10.318 -2.452 2.675 1.00 77.38 100 LEU A CA 1
ATOM 783 C C . LEU A 1 100 ? -10.911 -3.848 2.915 1.00 77.38 100 LEU A C 1
ATOM 785 O O . LEU A 1 100 ? -10.178 -4.760 3.283 1.00 77.38 100 LEU A O 1
ATOM 789 N N . THR A 1 101 ? -12.220 -4.006 2.748 1.00 77.25 101 THR A N 1
ATOM 790 C CA . THR A 1 101 ? -12.925 -5.288 2.869 1.00 77.25 101 THR A CA 1
ATOM 791 C C . THR A 1 101 ? -13.258 -5.909 1.510 1.00 77.25 101 THR A C 1
ATOM 793 O O . THR A 1 101 ? -13.786 -7.014 1.429 1.00 77.25 101 THR A O 1
ATOM 796 N N . LYS A 1 102 ? -12.969 -5.198 0.411 1.00 81.94 102 LYS A N 1
ATOM 797 C CA . LYS A 1 102 ? -13.234 -5.673 -0.951 1.00 81.94 102 LYS A CA 1
ATOM 798 C C . LYS A 1 102 ? -12.202 -6.704 -1.390 1.00 81.94 102 LYS A C 1
ATOM 800 O O . LYS A 1 102 ? -11.046 -6.648 -0.979 1.00 81.94 102 LYS A O 1
ATOM 805 N N . ASN A 1 103 ? -12.606 -7.572 -2.318 1.00 89.50 103 ASN A N 1
ATOM 806 C CA . ASN A 1 103 ? -11.704 -8.535 -2.947 1.00 89.50 103 ASN A CA 1
ATOM 807 C C . ASN A 1 103 ? -10.523 -7.856 -3.672 1.00 89.50 103 ASN A C 1
ATOM 809 O O . ASN A 1 103 ? -9.424 -8.403 -3.673 1.00 89.50 103 ASN A O 1
ATOM 813 N N . GLU A 1 104 ? -10.731 -6.654 -4.220 1.00 92.81 104 GLU A N 1
ATOM 814 C CA . GLU A 1 104 ? -9.709 -5.859 -4.909 1.00 92.81 104 GLU A CA 1
ATOM 815 C C . GLU A 1 104 ? -9.849 -4.350 -4.654 1.00 92.81 104 GLU A C 1
ATOM 817 O O . GLU A 1 104 ? -10.922 -3.857 -4.277 1.00 92.81 104 GLU A O 1
ATOM 822 N N . GLY A 1 105 ? -8.764 -3.610 -4.896 1.00 93.19 105 GLY A N 1
ATOM 823 C CA . GLY A 1 105 ? -8.747 -2.153 -4.823 1.00 93.19 105 GLY A CA 1
ATOM 824 C C . GLY A 1 105 ? -7.350 -1.540 -4.722 1.00 93.19 105 GLY A C 1
ATOM 825 O O . GLY A 1 105 ? -6.334 -2.194 -4.948 1.00 93.19 105 GLY A O 1
ATOM 826 N N . TYR A 1 106 ? -7.314 -0.250 -4.376 1.00 93.88 106 TYR A N 1
ATOM 827 C CA . TYR A 1 106 ? -6.093 0.549 -4.253 1.00 93.88 106 TYR A CA 1
ATOM 828 C C . TYR A 1 106 ? -6.000 1.208 -2.874 1.00 93.88 106 TYR A C 1
ATOM 830 O O . TYR A 1 106 ? -6.956 1.832 -2.408 1.00 93.88 106 TYR A O 1
ATOM 838 N N . ILE A 1 107 ? -4.848 1.074 -2.220 1.00 95.06 107 ILE A N 1
ATOM 839 C CA . ILE A 1 107 ? -4.482 1.794 -0.999 1.00 95.06 107 ILE A CA 1
ATOM 840 C C . ILE A 1 107 ? -3.649 2.986 -1.436 1.00 95.06 107 ILE A C 1
ATOM 842 O O . ILE A 1 107 ? -2.481 2.812 -1.772 1.00 95.06 107 ILE A O 1
ATOM 846 N N . ILE A 1 108 ? -4.229 4.183 -1.422 1.00 95.81 108 ILE A N 1
ATOM 847 C CA . ILE A 1 108 ? -3.470 5.418 -1.630 1.00 95.81 108 ILE A CA 1
ATOM 848 C C . ILE A 1 108 ? -2.865 5.837 -0.295 1.00 95.81 108 ILE A C 1
ATOM 850 O O . ILE A 1 108 ? -3.557 5.869 0.722 1.00 95.81 108 ILE A O 1
ATOM 854 N N . PHE A 1 109 ? -1.578 6.159 -0.273 1.00 96.00 109 PHE A N 1
ATOM 855 C CA . PHE A 1 109 ? -0.895 6.575 0.948 1.00 96.00 109 PHE A CA 1
ATOM 856 C C . PHE A 1 109 ? 0.103 7.690 0.675 1.00 96.00 109 PHE A C 1
ATOM 858 O O . PHE A 1 109 ? 0.715 7.748 -0.388 1.00 96.00 109 PHE A O 1
ATOM 865 N N . LYS A 1 110 ? 0.290 8.561 1.665 1.00 97.31 110 LYS A N 1
ATOM 866 C CA . LYS A 1 110 ? 1.367 9.547 1.693 1.00 97.31 110 LYS A CA 1
ATOM 867 C C . LYS A 1 110 ? 2.589 8.925 2.349 1.00 97.31 110 LYS A C 1
ATOM 869 O O . LYS A 1 110 ? 2.488 8.452 3.477 1.00 97.31 110 LYS A O 1
ATOM 874 N N . VAL A 1 111 ? 3.737 8.952 1.688 1.00 97.00 111 VAL A N 1
ATOM 875 C CA . VAL A 1 111 ? 5.005 8.466 2.238 1.00 97.00 111 VAL A CA 1
ATOM 876 C C . VAL A 1 111 ? 5.425 9.385 3.384 1.00 97.00 111 VAL A C 1
ATOM 878 O O . VAL A 1 111 ? 5.615 10.586 3.193 1.00 97.00 111 VAL A O 1
ATOM 881 N N . ILE A 1 112 ? 5.567 8.824 4.582 1.00 97.12 112 ILE A N 1
ATOM 882 C CA . ILE A 1 112 ? 6.007 9.554 5.782 1.00 97.12 112 ILE A CA 1
ATOM 883 C C . ILE A 1 112 ? 7.405 9.135 6.237 1.00 97.12 112 ILE A C 1
ATOM 885 O O . ILE A 1 112 ? 8.057 9.876 6.964 1.00 97.12 112 ILE A O 1
ATOM 889 N N . GLN A 1 113 ? 7.881 7.973 5.785 1.00 94.44 113 GLN A N 1
ATOM 890 C CA . GLN A 1 113 ? 9.238 7.504 6.033 1.00 94.44 113 GLN A CA 1
ATOM 891 C C . GLN A 1 113 ? 9.728 6.692 4.834 1.00 94.44 113 GLN A C 1
ATOM 893 O O . GLN A 1 113 ? 9.054 5.756 4.399 1.00 94.44 113 GLN A O 1
ATOM 898 N N . LYS A 1 114 ? 10.906 7.048 4.318 1.00 89.06 114 LYS A N 1
ATOM 899 C CA . LYS A 1 114 ? 11.613 6.306 3.268 1.00 89.06 114 LYS A CA 1
ATOM 900 C C . LYS A 1 114 ? 12.494 5.233 3.914 1.00 89.06 114 LYS A C 1
ATOM 902 O O . LYS A 1 114 ? 13.113 5.498 4.944 1.00 89.06 114 LYS A O 1
ATOM 907 N N . GLY A 1 115 ? 12.502 4.034 3.344 1.00 82.25 115 GLY A N 1
ATOM 908 C CA . GLY A 1 115 ? 13.432 2.965 3.705 1.00 82.25 115 GLY A CA 1
ATOM 909 C C . GLY A 1 115 ? 14.646 2.914 2.779 1.00 82.25 115 GLY A C 1
ATOM 910 O O . GLY A 1 115 ? 14.924 3.863 2.051 1.00 82.25 115 GLY A O 1
ATOM 911 N N . ASN A 1 116 ? 15.356 1.785 2.784 1.00 75.12 116 ASN A N 1
ATOM 912 C CA . ASN A 1 116 ? 16.643 1.635 2.090 1.00 75.12 116 ASN A CA 1
ATOM 913 C C . ASN A 1 116 ? 16.572 0.800 0.798 1.00 75.12 116 ASN A C 1
ATOM 915 O O . ASN A 1 116 ? 17.607 0.382 0.281 1.00 75.12 116 ASN A O 1
ATOM 919 N N . SER A 1 117 ? 15.374 0.538 0.267 1.00 76.25 117 SER A N 1
ATOM 920 C CA . SER A 1 117 ? 15.231 -0.271 -0.947 1.00 76.25 117 SER A CA 1
ATOM 921 C C . SER A 1 117 ? 15.889 0.410 -2.155 1.00 76.25 117 SER A C 1
ATOM 923 O O . SER A 1 117 ? 15.505 1.531 -2.492 1.00 76.25 117 SER A O 1
ATOM 925 N N . PRO A 1 118 ? 16.794 -0.265 -2.887 1.00 71.50 118 PRO A N 1
ATOM 926 C CA . PRO A 1 118 ? 17.331 0.265 -4.140 1.00 71.50 118 PRO A CA 1
ATOM 927 C C . PRO A 1 118 ? 16.318 0.204 -5.297 1.00 71.50 118 PRO A C 1
ATOM 929 O O . PRO A 1 118 ? 16.589 0.732 -6.370 1.00 71.50 118 PRO A O 1
ATOM 932 N N . TYR A 1 119 ? 15.167 -0.450 -5.103 1.00 73.69 119 TYR A N 1
ATOM 933 C CA . TYR A 1 119 ? 14.148 -0.659 -6.138 1.00 73.69 119 TYR A CA 1
ATOM 934 C C . TYR A 1 119 ? 12.893 0.200 -5.939 1.00 73.69 119 TYR A C 1
ATOM 936 O O . TYR A 1 119 ? 12.055 0.277 -6.837 1.00 73.69 119 TYR A O 1
ATOM 944 N N . LEU A 1 120 ? 12.749 0.837 -4.772 1.00 79.56 120 LEU A N 1
ATOM 945 C CA . LEU A 1 120 ? 11.629 1.720 -4.454 1.00 79.56 120 LEU A CA 1
ATOM 946 C C . LEU A 1 120 ? 12.151 3.133 -4.210 1.00 79.56 120 LEU A C 1
ATOM 948 O O . LEU A 1 120 ? 12.699 3.449 -3.160 1.00 79.56 120 LEU A O 1
ATOM 952 N N . GLU A 1 121 ? 11.930 4.004 -5.186 1.00 83.69 121 GLU A N 1
ATOM 953 C CA . GLU A 1 121 ? 12.430 5.383 -5.187 1.00 83.69 121 GLU A CA 1
ATOM 954 C C . GLU A 1 121 ? 11.443 6.372 -4.546 1.00 83.69 121 GLU A C 1
ATOM 956 O O . GLU A 1 121 ? 11.432 7.555 -4.873 1.00 83.69 121 GLU A O 1
ATOM 961 N N . LEU A 1 122 ? 10.579 5.898 -3.646 1.00 91.19 122 LEU A N 1
ATOM 962 C CA . LEU A 1 122 ? 9.529 6.713 -3.040 1.00 91.19 122 LEU A CA 1
ATOM 963 C C . LEU A 1 122 ? 10.114 7.868 -2.216 1.00 91.19 122 LEU A C 1
ATOM 965 O O . LEU A 1 122 ? 10.936 7.654 -1.323 1.00 91.19 122 LEU A O 1
ATOM 969 N N . GLU A 1 123 ? 9.641 9.085 -2.478 1.00 93.94 123 GLU A N 1
ATOM 970 C CA . GLU A 1 123 ? 10.060 10.285 -1.751 1.00 93.94 123 GLU A CA 1
ATOM 971 C C . GLU A 1 123 ? 9.094 10.641 -0.619 1.00 93.94 123 GLU A C 1
ATOM 973 O O . GLU A 1 123 ? 7.871 10.564 -0.762 1.00 93.94 123 GLU A O 1
ATOM 978 N N . VAL A 1 124 ? 9.646 11.063 0.523 1.00 96.25 124 VAL A N 1
ATOM 979 C CA . VAL A 1 124 ? 8.845 11.500 1.676 1.00 96.25 124 VAL A CA 1
ATOM 980 C C . VAL A 1 124 ? 8.013 12.721 1.290 1.00 96.25 124 VAL A C 1
ATOM 982 O O . VAL A 1 124 ? 8.517 13.680 0.714 1.00 96.25 124 VAL A O 1
ATOM 985 N N . GLY A 1 125 ? 6.728 12.701 1.639 1.00 96.94 125 GLY A N 1
ATOM 986 C CA . GLY A 1 125 ? 5.775 13.755 1.306 1.00 96.94 125 GLY A CA 1
ATOM 987 C C . GLY A 1 125 ? 4.958 13.485 0.043 1.00 96.94 125 GLY A C 1
ATOM 988 O O . GLY A 1 125 ? 3.842 14.002 -0.041 1.00 96.94 125 GLY A O 1
ATOM 989 N N . ASN A 1 126 ? 5.451 12.640 -0.867 1.00 96.69 126 ASN A N 1
ATOM 990 C CA . ASN A 1 126 ? 4.712 12.216 -2.053 1.00 96.69 126 ASN A CA 1
ATOM 991 C C . ASN A 1 126 ? 3.713 11.096 -1.730 1.00 96.69 126 ASN A C 1
ATOM 993 O O . ASN A 1 126 ? 3.761 10.458 -0.677 1.00 96.69 126 ASN A O 1
ATOM 997 N N . TYR A 1 127 ? 2.800 10.854 -2.663 1.00 96.69 127 TYR A N 1
ATOM 998 C CA . TYR A 1 127 ? 1.752 9.851 -2.582 1.00 96.69 127 TYR A CA 1
ATOM 999 C C . TYR A 1 127 ? 2.063 8.689 -3.516 1.00 96.69 127 TYR A C 1
ATOM 1001 O O . TYR A 1 127 ? 2.514 8.889 -4.639 1.00 96.69 127 TYR A O 1
ATOM 1009 N N . SER A 1 128 ? 1.801 7.473 -3.061 1.00 95.50 128 SER A N 1
ATOM 1010 C CA . SER A 1 128 ? 1.913 6.256 -3.859 1.00 95.50 128 SER A CA 1
ATOM 1011 C C . SER A 1 128 ? 0.706 5.357 -3.606 1.00 95.50 128 SER A C 1
ATOM 1013 O O . SER A 1 128 ? -0.223 5.734 -2.882 1.00 95.50 128 SER A O 1
ATOM 1015 N N . ALA A 1 129 ? 0.693 4.195 -4.249 1.00 95.44 129 ALA A N 1
ATOM 1016 C CA . ALA A 1 129 ? -0.410 3.263 -4.188 1.00 95.44 129 ALA A CA 1
ATOM 1017 C C . ALA A 1 129 ? 0.056 1.810 -4.075 1.00 95.44 129 ALA A C 1
ATOM 1019 O O . ALA A 1 129 ? 0.986 1.386 -4.760 1.00 95.44 129 ALA A O 1
ATOM 1020 N N . VAL A 1 130 ? -0.653 1.026 -3.268 1.00 95.62 130 VAL A N 1
ATOM 1021 C CA . VAL A 1 130 ? -0.620 -0.441 -3.328 1.00 95.62 130 VAL A CA 1
ATOM 1022 C C . VAL A 1 130 ? -1.920 -0.918 -3.951 1.00 95.62 130 VAL A C 1
ATOM 1024 O O . VAL A 1 130 ? -2.992 -0.553 -3.476 1.00 95.62 130 VAL A O 1
ATOM 1027 N N . HIS A 1 131 ? -1.843 -1.736 -4.996 1.00 96.06 131 HIS A N 1
ATOM 1028 C CA . HIS A 1 131 ? -3.010 -2.450 -5.502 1.00 96.06 131 HIS A CA 1
ATOM 1029 C C . HIS A 1 131 ? -3.103 -3.811 -4.828 1.00 96.06 131 HIS A C 1
ATOM 1031 O O . HIS A 1 131 ? -2.105 -4.536 -4.776 1.00 96.06 131 HIS A O 1
ATOM 1037 N N . TRP A 1 132 ? -4.297 -4.183 -4.373 1.00 96.12 132 TRP A N 1
ATOM 1038 C CA . TRP A 1 132 ? -4.583 -5.533 -3.904 1.00 96.12 132 TRP A CA 1
ATOM 1039 C C . TRP A 1 132 ? -5.663 -6.192 -4.755 1.00 96.12 132 TRP A C 1
ATOM 1041 O O . TRP A 1 132 ? -6.507 -5.515 -5.341 1.00 96.12 132 TRP A O 1
ATOM 1051 N N . LYS A 1 133 ? -5.636 -7.520 -4.808 1.00 95.19 133 LYS A N 1
ATOM 1052 C CA . LYS A 1 133 ? -6.673 -8.349 -5.427 1.00 95.19 133 LYS A CA 1
ATOM 1053 C C . LYS A 1 133 ? -6.709 -9.731 -4.793 1.00 95.19 133 LYS A C 1
ATOM 1055 O O . LYS A 1 133 ? -5.797 -10.090 -4.044 1.00 95.19 133 LYS A O 1
ATOM 1060 N N . ASP A 1 134 ? -7.736 -10.504 -5.126 1.00 95.25 134 ASP A N 1
ATOM 1061 C CA . ASP A 1 134 ? -7.920 -11.872 -4.649 1.00 95.25 134 ASP A CA 1
ATOM 1062 C C . ASP A 1 134 ? -7.918 -11.967 -3.107 1.00 95.25 134 ASP A C 1
ATOM 1064 O O . ASP A 1 134 ? -7.460 -12.954 -2.539 1.00 95.25 134 ASP A O 1
ATOM 1068 N N . PHE A 1 135 ? -8.409 -10.930 -2.411 1.00 92.62 135 PHE A N 1
ATOM 1069 C CA . PHE A 1 135 ? -8.537 -10.953 -0.953 1.00 92.62 135 PHE A CA 1
ATOM 1070 C C . PHE A 1 135 ? -9.645 -11.926 -0.529 1.00 92.62 135 PHE A C 1
ATOM 1072 O O . PHE A 1 135 ? -10.796 -11.802 -0.961 1.00 92.62 135 PHE A O 1
ATOM 1079 N N . THR A 1 136 ? -9.288 -12.882 0.328 1.00 91.12 136 THR A N 1
ATOM 1080 C CA . THR A 1 136 ? -10.179 -13.941 0.842 1.00 91.12 136 THR A CA 1
ATOM 1081 C C . THR A 1 136 ? -10.217 -13.993 2.374 1.00 91.12 136 THR A C 1
ATOM 1083 O O . THR A 1 136 ? -10.577 -15.014 2.956 1.00 91.12 136 THR A O 1
ATOM 1086 N N . GLY A 1 137 ? -9.817 -12.909 3.044 1.00 89.56 137 GLY A N 1
ATOM 1087 C CA . GLY A 1 137 ? -9.679 -12.847 4.501 1.00 89.56 137 GLY A CA 1
ATOM 1088 C C . GLY A 1 137 ? -8.255 -13.156 4.955 1.00 89.56 137 GLY A C 1
ATOM 1089 O O . GLY A 1 137 ? -7.605 -12.290 5.535 1.00 89.56 137 GLY A O 1
ATOM 1090 N N . ASP A 1 138 ? -7.731 -14.339 4.626 1.00 91.75 138 ASP A N 1
ATOM 1091 C CA . ASP A 1 138 ? -6.412 -14.797 5.106 1.00 91.75 138 ASP A CA 1
ATOM 1092 C C . ASP A 1 138 ? -5.314 -14.793 4.031 1.00 91.75 138 ASP A C 1
ATOM 1094 O O . ASP A 1 138 ? -4.127 -14.821 4.359 1.00 91.75 138 ASP A O 1
ATOM 1098 N N . THR A 1 139 ? -5.686 -14.683 2.753 1.00 94.38 139 THR A N 1
ATOM 1099 C CA . THR A 1 139 ? -4.743 -14.517 1.636 1.00 94.38 139 THR A CA 1
ATOM 1100 C C . THR A 1 139 ? -5.091 -13.300 0.796 1.00 94.38 139 THR A C 1
ATOM 1102 O O . THR A 1 139 ? -6.257 -12.905 0.723 1.00 94.38 139 THR A O 1
ATOM 1105 N N . VAL A 1 140 ? -4.080 -12.711 0.157 1.00 96.31 140 VAL A N 1
ATOM 1106 C CA . VAL A 1 140 ? -4.239 -11.587 -0.770 1.00 96.31 140 VAL A CA 1
ATOM 1107 C C . VAL A 1 140 ? -3.045 -11.503 -1.718 1.00 96.31 140 VAL A C 1
ATOM 1109 O O . VAL A 1 140 ? -1.920 -11.848 -1.354 1.00 96.31 140 VAL A O 1
ATOM 1112 N N . LYS A 1 141 ? -3.267 -10.975 -2.922 1.00 96.94 141 LYS A N 1
ATOM 1113 C CA . LYS A 1 141 ? -2.191 -10.531 -3.811 1.00 96.94 141 LYS A CA 1
ATOM 1114 C C . LYS A 1 141 ? -2.006 -9.029 -3.698 1.00 96.94 141 LYS A C 1
ATOM 1116 O O . LYS A 1 141 ? -2.976 -8.292 -3.853 1.00 96.94 141 LYS A O 1
ATOM 1121 N N . MET A 1 142 ? -0.777 -8.561 -3.493 1.00 96.31 142 MET A N 1
ATOM 1122 C CA . MET A 1 142 ? -0.472 -7.127 -3.384 1.00 96.31 142 MET A CA 1
ATOM 1123 C C . MET A 1 142 ? 0.716 -6.724 -4.253 1.00 96.31 142 MET A C 1
ATOM 1125 O O . MET A 1 142 ? 1.614 -7.522 -4.517 1.00 96.31 142 MET A O 1
ATOM 1129 N N . ALA A 1 143 ? 0.704 -5.474 -4.706 1.00 94.25 143 ALA A N 1
ATOM 1130 C CA . ALA A 1 143 ? 1.778 -4.878 -5.484 1.00 94.25 143 ALA A CA 1
ATOM 1131 C C . ALA A 1 143 ? 1.881 -3.379 -5.187 1.00 94.25 143 ALA A C 1
ATOM 1133 O O . ALA A 1 143 ? 0.883 -2.660 -5.262 1.00 94.25 143 ALA A O 1
ATOM 1134 N N . THR A 1 144 ? 3.088 -2.902 -4.887 1.00 94.00 144 THR A N 1
ATOM 1135 C CA . THR A 1 144 ? 3.385 -1.464 -4.835 1.00 94.00 144 THR A CA 1
ATOM 1136 C C . THR A 1 144 ? 3.497 -0.927 -6.261 1.00 94.00 144 THR A C 1
ATOM 1138 O O . THR A 1 144 ? 4.064 -1.595 -7.124 1.00 94.00 144 THR A O 1
ATOM 1141 N N . ALA A 1 145 ? 2.941 0.259 -6.519 1.00 94.19 145 ALA A N 1
ATOM 1142 C CA . ALA A 1 145 ? 2.954 0.881 -7.837 1.00 94.19 145 ALA A CA 1
ATOM 1143 C C . ALA A 1 145 ? 4.386 1.046 -8.361 1.00 94.19 145 ALA A C 1
ATOM 1145 O O . ALA A 1 145 ? 5.211 1.725 -7.749 1.00 94.19 145 ALA A O 1
ATOM 1146 N N . TYR A 1 146 ? 4.664 0.442 -9.513 1.00 92.50 146 TYR A N 1
ATOM 1147 C CA . TYR A 1 146 ? 5.947 0.543 -10.190 1.00 92.50 146 TYR A CA 1
ATOM 1148 C C . TYR A 1 146 ? 5.791 0.281 -11.687 1.00 92.50 146 TYR A C 1
ATOM 1150 O O . TYR A 1 146 ? 5.150 -0.681 -12.107 1.00 92.50 146 TYR A O 1
ATOM 1158 N N . LYS A 1 147 ? 6.431 1.110 -12.510 1.00 92.12 147 LYS A N 1
ATOM 1159 C CA . LYS A 1 147 ? 6.463 0.941 -13.963 1.00 92.12 147 LYS A CA 1
ATOM 1160 C C . LYS A 1 147 ? 7.896 1.043 -14.467 1.00 92.12 147 LYS A C 1
ATOM 1162 O O . LYS A 1 147 ? 8.574 2.039 -14.217 1.00 92.12 147 LYS A O 1
ATOM 1167 N N . VAL A 1 148 ? 8.364 0.038 -15.209 1.00 88.62 148 VAL A N 1
ATOM 1168 C CA . VAL A 1 148 ? 9.701 0.069 -15.829 1.00 88.62 148 VAL A CA 1
ATOM 1169 C C . VAL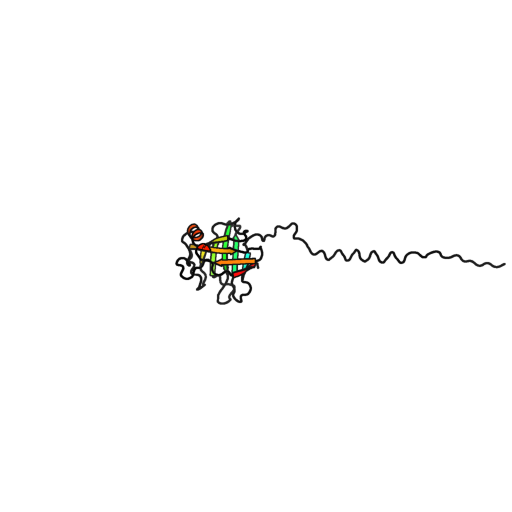 A 1 148 ? 9.791 1.272 -16.773 1.00 88.62 148 VAL A C 1
ATOM 1171 O O . VAL A 1 148 ? 8.948 1.432 -17.655 1.00 88.62 148 VAL A O 1
ATOM 1174 N N . GLY A 1 149 ? 10.787 2.138 -16.563 1.00 86.75 149 GLY A N 1
ATOM 1175 C CA . GLY A 1 149 ? 10.933 3.395 -17.311 1.00 86.75 149 GLY A CA 1
ATOM 1176 C C . GLY A 1 149 ? 9.870 4.459 -16.994 1.00 86.75 149 GLY A C 1
ATOM 1177 O O . GLY A 1 149 ? 9.768 5.450 -17.714 1.00 86.75 149 GLY A O 1
ATOM 1178 N N . GLY A 1 150 ? 9.061 4.264 -15.948 1.00 85.69 150 GLY A N 1
ATOM 1179 C CA . GLY A 1 150 ? 8.062 5.225 -15.489 1.00 85.69 150 GLY A CA 1
ATOM 1180 C C . GLY A 1 150 ? 8.702 6.441 -14.819 1.00 85.69 150 GLY A C 1
ATOM 1181 O O . GLY A 1 150 ? 9.547 6.311 -13.941 1.00 85.69 150 GLY A O 1
ATOM 1182 N N . ASN A 1 151 ? 8.259 7.641 -15.188 1.00 87.06 151 ASN A N 1
ATOM 1183 C CA . ASN A 1 151 ? 8.749 8.911 -14.637 1.00 87.06 151 ASN A CA 1
ATOM 1184 C C . ASN A 1 151 ? 8.090 9.309 -13.301 1.00 87.06 151 ASN A C 1
ATOM 1186 O O . ASN A 1 151 ? 8.343 10.408 -12.810 1.00 87.06 151 ASN A O 1
ATOM 1190 N N . LYS A 1 152 ? 7.222 8.454 -12.742 1.00 91.06 152 LYS A N 1
ATOM 1191 C CA . LYS A 1 152 ? 6.452 8.700 -11.508 1.00 91.06 152 LYS A CA 1
ATO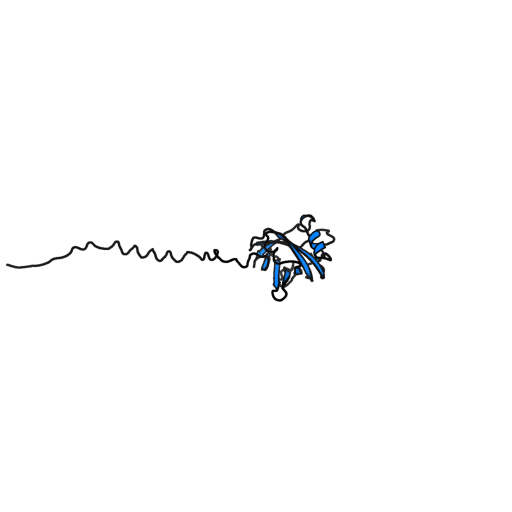M 1192 C C . LYS A 1 152 ? 6.610 7.591 -10.467 1.00 91.06 152 LYS A C 1
ATOM 1194 O O . LYS A 1 152 ? 5.776 7.461 -9.576 1.00 91.06 152 LYS A O 1
ATOM 1199 N N . ASN A 1 153 ? 7.672 6.791 -10.553 1.00 89.69 153 ASN A N 1
ATOM 1200 C CA . ASN A 1 153 ? 7.957 5.749 -9.556 1.00 89.69 153 ASN A CA 1
ATOM 1201 C C . ASN A 1 153 ? 8.332 6.324 -8.179 1.00 89.69 153 ASN A C 1
ATOM 1203 O O . ASN A 1 153 ? 8.230 5.628 -7.175 1.00 89.69 153 ASN A O 1
ATOM 1207 N N . ASN A 1 154 ? 8.718 7.600 -8.119 1.00 92.25 154 ASN A N 1
ATOM 1208 C CA . ASN A 1 154 ? 9.065 8.314 -6.891 1.00 92.25 154 ASN A CA 1
ATOM 1209 C C . ASN A 1 154 ? 7.864 8.948 -6.158 1.00 92.25 154 ASN A C 1
ATOM 1211 O O . ASN A 1 154 ? 8.038 9.682 -5.179 1.00 92.25 154 ASN A O 1
ATOM 1215 N N . GLY A 1 155 ? 6.643 8.660 -6.609 1.00 94.31 155 GLY A N 1
ATOM 1216 C CA . GLY A 1 155 ? 5.411 9.182 -6.027 1.00 94.31 155 GLY A CA 1
ATOM 1217 C C . GLY A 1 155 ? 4.843 10.405 -6.758 1.00 94.31 155 GLY A C 1
ATOM 1218 O O . GLY A 1 155 ? 5.492 11.035 -7.593 1.00 94.31 155 GLY A O 1
ATOM 1219 N N . MET A 1 156 ? 3.605 10.748 -6.409 1.00 95.75 156 MET A N 1
ATOM 1220 C CA . MET A 1 156 ? 2.861 11.905 -6.906 1.00 95.75 156 MET A CA 1
ATOM 1221 C C . MET A 1 156 ? 2.754 13.024 -5.866 1.00 95.75 156 MET A C 1
ATOM 1223 O O . MET A 1 156 ? 2.738 12.735 -4.671 1.00 95.75 156 MET A O 1
ATOM 1227 N N . PRO A 1 157 ? 2.608 14.295 -6.276 1.00 96.50 157 PRO A N 1
ATOM 1228 C CA . PRO A 1 157 ? 2.417 15.410 -5.345 1.00 96.50 157 PRO A CA 1
ATOM 1229 C C . PRO A 1 157 ? 1.111 15.350 -4.540 1.00 96.50 157 PRO A C 1
ATOM 1231 O O . PRO A 1 157 ? 1.054 15.875 -3.428 1.00 96.50 157 PRO A O 1
ATOM 1234 N N . THR A 1 158 ? 0.057 14.727 -5.079 1.00 95.88 158 THR A N 1
ATOM 1235 C CA . THR A 1 158 ? -1.262 14.658 -4.429 1.00 95.88 158 THR A CA 1
ATOM 1236 C C . THR A 1 158 ? -1.869 13.252 -4.438 1.00 95.88 158 THR A C 1
ATOM 1238 O O . THR A 1 158 ? -1.593 12.435 -5.317 1.00 95.88 158 THR A O 1
ATOM 1241 N N . ALA A 1 159 ? -2.763 12.979 -3.479 1.00 95.06 159 ALA A N 1
ATOM 1242 C CA . ALA A 1 159 ? -3.516 11.722 -3.424 1.00 95.06 159 ALA A CA 1
ATOM 1243 C C . ALA A 1 159 ? -4.415 11.517 -4.657 1.00 95.06 159 ALA A C 1
ATOM 1245 O O . ALA A 1 159 ? -4.575 10.391 -5.123 1.00 95.06 159 ALA A O 1
ATOM 1246 N N . ALA A 1 160 ? -4.990 12.597 -5.196 1.00 94.38 160 ALA A N 1
ATOM 1247 C CA . ALA A 1 160 ? -5.860 12.535 -6.368 1.00 94.38 160 ALA A CA 1
ATOM 1248 C C . ALA A 1 160 ? -5.081 12.159 -7.637 1.00 94.38 160 ALA A C 1
ATOM 1250 O O . ALA A 1 160 ? -5.526 11.292 -8.386 1.00 94.38 160 ALA A O 1
ATOM 1251 N N . GLU A 1 161 ? -3.902 12.753 -7.849 1.00 95.31 161 GLU A N 1
ATOM 1252 C CA . GLU A 1 161 ? -3.015 12.378 -8.958 1.00 95.31 161 GLU A CA 1
ATOM 1253 C C . GLU A 1 161 ? -2.526 10.936 -8.812 1.00 95.31 161 GLU A C 1
ATOM 1255 O O . GLU A 1 161 ? -2.548 10.189 -9.785 1.00 95.31 161 GLU A O 1
ATOM 1260 N N . ALA A 1 162 ? -2.153 10.512 -7.598 1.00 95.25 162 ALA A N 1
ATOM 1261 C CA . ALA A 1 162 ? -1.774 9.124 -7.330 1.00 95.25 162 ALA A CA 1
ATOM 1262 C C . ALA A 1 162 ? -2.899 8.142 -7.696 1.00 95.25 162 ALA A C 1
ATOM 1264 O O . ALA A 1 162 ? -2.645 7.135 -8.351 1.00 95.25 162 ALA A O 1
ATOM 1265 N N . ALA A 1 163 ? -4.145 8.445 -7.319 1.00 94.25 163 ALA A N 1
ATOM 1266 C CA . ALA A 1 163 ? -5.300 7.601 -7.618 1.00 94.25 163 ALA A CA 1
ATOM 1267 C C . ALA A 1 163 ? -5.629 7.516 -9.119 1.00 94.25 163 ALA A C 1
ATOM 1269 O O . ALA A 1 163 ? -6.168 6.507 -9.569 1.00 94.25 163 ALA A O 1
ATOM 1270 N N . GLN A 1 164 ? -5.330 8.565 -9.890 1.00 94.75 164 GLN A N 1
ATOM 1271 C CA . GLN A 1 164 ? -5.539 8.585 -11.341 1.00 94.75 164 GLN A CA 1
ATOM 1272 C C . GLN A 1 164 ? -4.399 7.899 -12.099 1.00 94.75 164 GLN A C 1
ATOM 1274 O O . GLN A 1 164 ? -4.643 7.191 -13.076 1.00 94.75 164 GLN A O 1
ATOM 1279 N N . GLU A 1 165 ? -3.158 8.101 -11.658 1.00 95.38 165 GLU A N 1
ATOM 1280 C CA . GLU A 1 165 ? -1.978 7.563 -12.328 1.00 95.38 165 GLU A CA 1
ATOM 1281 C C . GLU A 1 165 ? -1.765 6.084 -12.018 1.00 95.38 165 GLU A C 1
ATOM 1283 O O . GLU A 1 165 ? -1.568 5.284 -12.934 1.00 95.38 165 GLU A O 1
ATOM 1288 N N . TYR A 1 166 ? -1.778 5.705 -10.740 1.00 95.19 166 TYR A N 1
ATOM 1289 C CA . TYR A 1 166 ? -1.379 4.370 -10.313 1.00 95.19 166 TYR A CA 1
ATOM 1290 C C . TYR A 1 166 ? -2.532 3.390 -10.470 1.00 95.19 166 TYR A C 1
ATOM 1292 O O . TYR A 1 166 ? -3.219 3.023 -9.522 1.00 95.19 166 TYR A O 1
ATOM 1300 N N . THR A 1 167 ? -2.727 2.951 -11.709 1.00 94.88 167 THR A N 1
ATOM 1301 C CA . THR A 1 167 ? -3.754 1.983 -12.090 1.00 94.88 167 THR A CA 1
ATOM 1302 C C . THR A 1 167 ? -3.151 0.818 -12.867 1.00 94.88 167 THR A C 1
ATOM 1304 O O . THR A 1 167 ? -2.082 0.928 -13.479 1.00 94.88 167 THR A O 1
ATOM 1307 N N . VAL A 1 168 ? -3.861 -0.313 -12.883 1.00 95.12 168 VAL A N 1
ATOM 1308 C CA . VAL A 1 168 ? -3.519 -1.454 -13.750 1.00 95.12 168 VAL A CA 1
ATOM 1309 C C . VAL A 1 168 ? -3.513 -1.030 -15.224 1.00 95.12 168 VAL A C 1
ATOM 1311 O O . VAL A 1 168 ? -2.589 -1.384 -15.952 1.00 95.12 168 VAL A O 1
ATOM 1314 N N . ALA A 1 169 ? -4.480 -0.208 -15.649 1.00 95.50 169 ALA A N 1
ATOM 1315 C CA . ALA A 1 169 ? -4.586 0.283 -17.026 1.00 95.50 169 ALA A CA 1
ATOM 1316 C C . ALA A 1 169 ? -3.375 1.132 -17.455 1.00 95.50 169 ALA A C 1
ATOM 1318 O O . ALA A 1 169 ? -2.913 1.020 -18.588 1.00 95.50 169 ALA A O 1
ATOM 1319 N N . ASN A 1 170 ? -2.815 1.924 -16.537 1.00 95.75 170 ASN A N 1
ATOM 1320 C CA . ASN A 1 170 ? -1.614 2.721 -16.797 1.00 95.75 170 ASN A CA 1
ATOM 1321 C C . ASN A 1 170 ? -0.309 1.906 -16.697 1.00 95.75 170 ASN A C 1
ATOM 1323 O O . ASN A 1 170 ? 0.769 2.431 -16.999 1.00 95.75 170 ASN A O 1
ATOM 1327 N N . GLY A 1 171 ? -0.390 0.622 -16.330 1.00 95.56 171 GLY A N 1
ATOM 1328 C CA . GLY A 1 171 ? 0.719 -0.333 -16.378 1.00 95.56 171 GLY A CA 1
ATOM 1329 C C . GLY A 1 171 ? 1.626 -0.354 -15.145 1.00 95.56 171 GLY A C 1
ATOM 1330 O O . GLY A 1 171 ? 2.779 -0.753 -15.273 1.00 95.56 171 GLY A O 1
ATOM 1331 N N . TYR A 1 172 ? 1.140 0.073 -13.973 1.00 94.56 172 TYR A N 1
ATOM 1332 C CA . TYR A 1 172 ? 1.937 0.148 -12.732 1.00 94.56 172 TYR A CA 1
ATOM 1333 C C . TYR A 1 172 ? 1.986 -1.145 -11.900 1.00 94.56 172 TYR A C 1
ATOM 1335 O O . TYR A 1 172 ? 2.621 -1.169 -10.848 1.00 94.56 172 TYR A O 1
ATOM 1343 N N . TYR A 1 173 ? 1.304 -2.211 -12.324 1.00 94.19 173 TYR A N 1
ATOM 1344 C CA . TYR A 1 173 ? 1.167 -3.434 -11.524 1.00 94.19 173 TYR A CA 1
ATOM 1345 C C . TYR A 1 173 ? 1.405 -4.686 -12.365 1.00 94.19 173 TYR A C 1
ATOM 1347 O O . TYR A 1 173 ? 0.489 -5.456 -12.654 1.00 94.19 173 TYR A O 1
ATOM 1355 N N . THR A 1 174 ? 2.652 -4.877 -12.795 1.00 87.75 174 THR A N 1
ATOM 1356 C CA . THR A 1 174 ? 3.052 -6.046 -13.595 1.00 87.75 174 THR A CA 1
ATOM 1357 C C . THR A 1 174 ? 3.392 -7.270 -12.748 1.00 87.75 174 THR A C 1
ATOM 1359 O O . THR A 1 174 ? 3.285 -8.390 -13.239 1.00 87.75 174 THR A O 1
ATOM 1362 N N . TYR A 1 175 ? 3.787 -7.076 -11.486 1.00 88.94 175 TYR A N 1
ATOM 1363 C CA . TYR A 1 175 ? 4.199 -8.149 -10.581 1.00 88.94 175 TYR A CA 1
ATOM 1364 C C . TYR A 1 175 ? 3.445 -8.039 -9.259 1.00 88.94 175 TYR A C 1
ATOM 1366 O O . TYR A 1 175 ? 3.475 -6.991 -8.619 1.00 88.94 175 TYR A O 1
ATOM 1374 N N . TYR A 1 176 ? 2.780 -9.124 -8.865 1.00 94.19 176 TYR A N 1
ATOM 1375 C CA . TYR A 1 176 ? 2.115 -9.255 -7.570 1.00 94.19 176 TYR A CA 1
ATOM 1376 C C . TYR A 1 176 ? 2.841 -10.298 -6.733 1.00 94.19 176 TYR A C 1
ATOM 1378 O O . TYR A 1 176 ? 3.186 -11.359 -7.254 1.00 94.19 176 TYR A O 1
ATOM 1386 N N . GLY A 1 177 ? 3.010 -10.010 -5.446 1.00 93.56 177 GLY A N 1
ATOM 1387 C CA . GLY A 1 177 ? 3.352 -11.024 -4.456 1.00 93.56 177 GLY A CA 1
ATOM 1388 C C . GLY A 1 177 ? 2.096 -11.735 -3.957 1.00 93.56 177 GLY A C 1
ATOM 1389 O O . GLY A 1 177 ? 1.023 -11.128 -3.881 1.00 93.56 177 GLY A O 1
ATOM 1390 N N . ASP A 1 178 ? 2.242 -13.012 -3.619 1.00 95.81 178 ASP A N 1
ATOM 1391 C CA . ASP A 1 178 ? 1.246 -13.804 -2.900 1.00 95.81 178 ASP A CA 1
ATOM 1392 C C . ASP A 1 178 ? 1.507 -13.693 -1.400 1.00 95.81 178 ASP A C 1
ATOM 1394 O O . ASP A 1 178 ? 2.583 -14.073 -0.938 1.00 95.81 178 ASP A O 1
ATOM 1398 N N . TYR A 1 179 ? 0.538 -13.183 -0.639 1.00 94.94 179 TYR A N 1
ATOM 1399 C CA . TYR A 1 179 ? 0.706 -12.918 0.786 1.00 94.94 179 TYR A CA 1
ATOM 1400 C C . TYR A 1 179 ? -0.297 -13.684 1.647 1.00 94.94 179 TYR A C 1
ATOM 1402 O O . TYR A 1 179 ? -1.482 -13.785 1.323 1.00 94.94 179 TYR A O 1
ATOM 1410 N N . GLN A 1 180 ? 0.193 -14.159 2.791 1.00 94.38 180 GLN A N 1
ATOM 1411 C CA . GLN A 1 180 ? -0.575 -14.830 3.835 1.00 94.38 180 GLN A CA 1
ATOM 1412 C C . GLN A 1 180 ? -0.555 -13.982 5.108 1.00 94.38 180 GLN A C 1
ATOM 1414 O O . GLN A 1 180 ? 0.505 -13.515 5.550 1.00 94.38 180 GLN A O 1
ATOM 1419 N N . ARG A 1 181 ? -1.732 -13.803 5.708 1.00 93.06 181 ARG A N 1
ATOM 1420 C CA . ARG A 1 181 ? -1.888 -13.141 7.004 1.00 93.06 181 ARG A CA 1
ATOM 1421 C C . ARG A 1 181 ? -1.112 -13.892 8.093 1.00 93.06 181 ARG A C 1
ATOM 1423 O O . ARG A 1 181 ? -1.025 -15.118 8.050 1.00 93.06 181 ARG A O 1
ATOM 1430 N N . GLN A 1 182 ? -0.521 -13.149 9.025 1.00 89.81 182 GLN A N 1
ATOM 1431 C CA . GLN A 1 182 ? 0.233 -13.657 10.178 1.00 89.81 182 GLN A CA 1
ATOM 1432 C C . GLN A 1 182 ? -0.539 -13.509 11.480 1.00 89.81 182 GLN A C 1
ATOM 1434 O O . GLN A 1 182 ? -1.268 -12.497 11.600 1.00 89.81 182 GLN A O 1
#

pLDDT: mean 77.86, std 20.26, range [36.16, 97.31]

Radius of gyration: 31.9 Å; chains: 1; bounding box: 63×107×73 Å

Foldseek 3Di:
DDDDDDDDDPDPDDPPPPPPPVPVPVVPPPPPDPPVPPDPPPQLFPAFWKAFPPDQWGWTKHWHADPVVRWIKIWTAGDPVRDRVFTQFIWTFDDDDPPRNDQWDKTKTATCGGTDDPQQLADHQFIWIKIWHRDDRFKIKIDTFADDVDPASRHHNDSVVNRVCRDVVNPRPPDITIIGGD